Protein AF-A0A535DRR5-F1 (afdb_monomer)

Foldseek 3Di:
DDDDKDWPFFFADLDDDDFTDTDPDWDQDPQATPSHVNGDQAGCDDPRGRHGRPPRAFEDEVVVQVVVCVVVVHDQDVSRVVHRTYID

Secondary structure (DSSP, 8-state):
------EEEEEE-SSSSS--EEES---EETTEETT-TT-SSB--SSTTTTSB-S-S--EEEHHHHHHHHHHHT----TTTTS-SEEE-

Mean predicted aligned error: 2.89 Å

Sequence (88 aa):
MNREGQVEAVCLSKEGGVPKYSQQRVTIGPFGVEGDYHAGEITRHGRDAGMPNKRQVTVVAAESIDAVAKALDVSIPPGGLGENILVR

pLDDT: mean 96.08, std 4.27, range [67.31, 98.81]

Nearest PDB structures (foldseek):
  1oru-assembly1_B  TM=8.376E-01  e=7.215E-05  Bacillus subtilis
  5yhh-assembly1_A  TM=7.097E-01  e=4.122E-01  Geobacillus stearothermophilus
  6fw2-assembly1_A  TM=6.315E-01  e=2.148E+00  Homo sapiens
  7p41-assembly1_D  TM=6.310E-01  e=3.410E+00  Homo sapiens

Solvent-accessible surface area (backbone atoms only — not comparable to full-atom values): 5154 Å² total; per-residue (Å²): 133,92,83,85,72,44,79,78,44,36,23,47,30,69,58,83,72,75,54,17,44,73,44,99,73,82,51,82,51,100,35,16,38,67,73,25,50,62,38,37,69,48,26,88,58,76,96,52,44,79,34,77,44,86,71,32,72,42,75,44,51,48,69,60,50,54,52,51,26,63,75,69,76,50,89,72,58,75,16,54,86,43,27,34,32,35,29,85

Structure (mmCIF, N/CA/C/O backbone):
data_AF-A0A535DRR5-F1
#
_entry.id   AF-A0A535DRR5-F1
#
loop_
_atom_site.group_PDB
_atom_site.id
_atom_site.type_symbol
_atom_site.label_atom_id
_atom_site.label_alt_id
_atom_site.label_comp_id
_atom_site.label_asym_id
_atom_site.label_entity_id
_atom_site.label_seq_id
_atom_site.pdbx_PDB_ins_code
_atom_site.Cartn_x
_atom_site.Cartn_y
_atom_site.Cartn_z
_atom_site.occupancy
_atom_site.B_iso_or_equiv
_atom_site.auth_seq_id
_atom_site.auth_comp_id
_atom_site.auth_asym_id
_atom_site.auth_atom_id
_atom_site.pdbx_PDB_model_num
ATOM 1 N N . MET A 1 1 ? 11.995 -11.770 23.065 1.00 67.31 1 MET A N 1
ATOM 2 C CA . MET A 1 1 ? 10.529 -11.957 23.029 1.00 67.31 1 MET A CA 1
ATOM 3 C C . MET A 1 1 ? 10.101 -11.861 21.583 1.00 67.31 1 MET A C 1
ATOM 5 O O . MET A 1 1 ? 10.467 -10.879 20.947 1.00 67.31 1 MET A O 1
ATOM 9 N N . ASN A 1 2 ? 9.384 -12.859 21.071 1.00 86.31 2 ASN A N 1
ATOM 10 C CA . ASN A 1 2 ? 8.741 -12.736 19.766 1.00 86.31 2 ASN A CA 1
ATOM 11 C C . ASN A 1 2 ? 7.561 -11.775 19.919 1.00 86.31 2 ASN A C 1
ATOM 13 O O . ASN A 1 2 ? 6.816 -11.872 20.893 1.00 86.31 2 ASN A O 1
ATOM 17 N N . ARG A 1 3 ? 7.450 -10.811 19.007 1.00 89.50 3 ARG A N 1
ATOM 18 C CA . ARG A 1 3 ? 6.264 -9.965 18.879 1.00 89.50 3 ARG A CA 1
ATOM 19 C C . ARG A 1 3 ? 5.485 -10.471 17.681 1.00 89.50 3 ARG A C 1
ATOM 21 O O . ARG A 1 3 ? 6.078 -10.714 16.632 1.00 89.50 3 ARG A O 1
ATOM 28 N N . GLU A 1 4 ? 4.191 -10.641 17.874 1.00 94.00 4 GLU A N 1
ATOM 29 C CA . GLU A 1 4 ? 3.249 -11.023 16.830 1.00 94.00 4 GLU A CA 1
ATOM 30 C C . GLU A 1 4 ? 2.437 -9.790 16.436 1.00 94.00 4 GLU A C 1
ATOM 32 O O . GLU A 1 4 ? 2.262 -8.878 17.243 1.00 94.00 4 GLU A O 1
ATOM 37 N N . GLY A 1 5 ? 1.989 -9.762 15.186 1.00 93.94 5 GLY A N 1
ATOM 38 C CA . GLY A 1 5 ? 1.088 -8.753 14.644 1.00 93.94 5 GLY A CA 1
ATOM 39 C C . GLY A 1 5 ? 0.269 -9.379 13.522 1.00 93.94 5 GLY A C 1
ATOM 40 O O . GLY A 1 5 ? 0.695 -1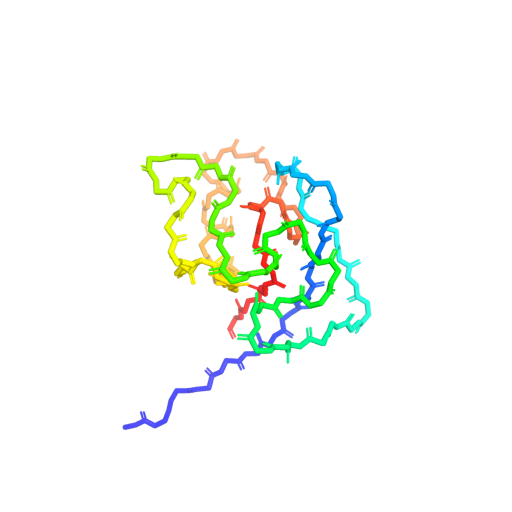0.369 12.912 1.00 93.94 5 GLY A O 1
ATOM 41 N N . GLN A 1 6 ? -0.909 -8.833 13.263 1.00 97.81 6 GLN A N 1
ATOM 42 C CA . GLN A 1 6 ? -1.839 -9.317 12.255 1.00 97.81 6 GLN A CA 1
ATOM 43 C C . GLN A 1 6 ? -1.847 -8.374 11.053 1.00 97.81 6 GLN A C 1
ATOM 45 O O . GLN A 1 6 ? -1.940 -7.162 11.204 1.00 97.81 6 GLN A O 1
ATOM 50 N N . VAL A 1 7 ? -1.788 -8.930 9.840 1.00 98.38 7 VAL A N 1
ATOM 51 C CA . VAL A 1 7 ? -2.035 -8.161 8.614 1.00 98.38 7 VAL A CA 1
ATOM 52 C C . VAL A 1 7 ? -3.540 -7.944 8.474 1.00 98.38 7 VAL A C 1
ATOM 54 O O . VAL A 1 7 ? -4.282 -8.904 8.267 1.00 98.38 7 VAL A O 1
ATOM 57 N N . GLU A 1 8 ? -3.985 -6.694 8.578 1.00 98.38 8 GLU A N 1
ATOM 58 C CA . GLU A 1 8 ? -5.391 -6.317 8.380 1.00 98.38 8 GLU A CA 1
ATOM 59 C C . GLU A 1 8 ? -5.713 -6.097 6.901 1.00 98.38 8 GLU A C 1
ATOM 61 O O . GLU A 1 8 ? -6.791 -6.458 6.431 1.00 98.38 8 GLU A O 1
ATOM 66 N N . ALA A 1 9 ? -4.767 -5.526 6.151 1.00 98.69 9 ALA A N 1
ATOM 67 C CA . ALA A 1 9 ? -4.928 -5.280 4.726 1.00 98.69 9 ALA A CA 1
ATOM 68 C C . ALA A 1 9 ? -3.589 -5.288 3.989 1.00 98.69 9 ALA A C 1
ATOM 70 O O . ALA A 1 9 ? -2.543 -4.920 4.527 1.00 98.69 9 ALA A O 1
ATOM 71 N N . VAL A 1 10 ? -3.657 -5.650 2.709 1.00 98.81 10 VAL A N 1
ATOM 72 C CA . VAL A 1 10 ? -2.563 -5.490 1.752 1.00 98.81 10 VAL A CA 1
ATOM 73 C C . VAL A 1 10 ? -3.026 -4.617 0.597 1.00 98.81 10 VAL A C 1
ATOM 75 O O . VAL A 1 10 ? -4.125 -4.802 0.078 1.00 98.81 10 VAL A O 1
ATOM 78 N N . CYS A 1 11 ? -2.200 -3.655 0.200 1.00 98.75 11 CYS A N 1
ATOM 79 C CA . CYS A 1 11 ? -2.538 -2.648 -0.795 1.00 98.75 11 CYS A CA 1
ATOM 80 C C . CYS A 1 11 ? -1.415 -2.483 -1.827 1.00 98.75 11 CYS A C 1
ATOM 82 O O . CYS A 1 11 ? -0.225 -2.597 -1.517 1.00 98.75 11 CYS A O 1
ATOM 84 N N . LEU A 1 12 ? -1.789 -2.173 -3.066 1.00 98.25 12 LEU A N 1
ATOM 85 C CA . LEU A 1 12 ? -0.853 -1.749 -4.110 1.00 98.25 12 LEU A CA 1
ATOM 86 C C . LEU A 1 12 ? -1.505 -0.726 -5.036 1.00 98.25 12 LEU A C 1
ATOM 88 O O . LEU A 1 12 ? -2.728 -0.576 -5.058 1.00 98.25 12 L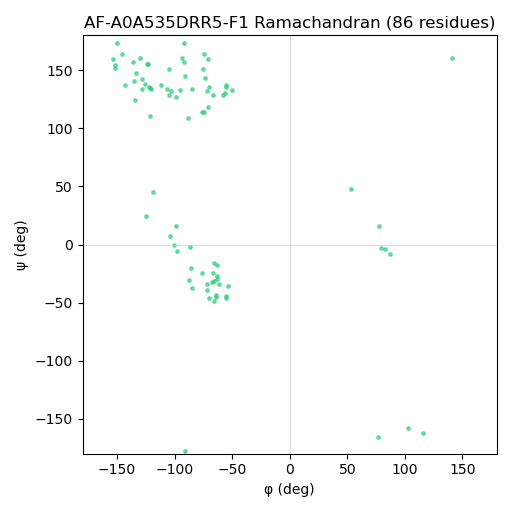EU A O 1
ATOM 92 N N . SER A 1 13 ? -0.679 -0.032 -5.806 1.00 97.69 13 SER A N 1
ATOM 93 C CA . SER A 1 13 ? -1.108 0.813 -6.920 1.00 97.69 13 SER A CA 1
ATOM 94 C C . SER A 1 13 ? -0.088 0.690 -8.039 1.00 97.69 13 SER A C 1
ATOM 96 O O . SER A 1 13 ? 1.112 0.705 -7.763 1.00 97.69 13 SER A O 1
ATOM 98 N N . LYS A 1 14 ? -0.545 0.574 -9.289 1.00 96.56 14 LYS A N 1
ATOM 99 C CA . LYS A 1 14 ? 0.349 0.602 -10.460 1.00 96.56 14 LYS A CA 1
ATOM 100 C C . LYS A 1 14 ? 0.798 2.027 -10.765 1.00 96.56 14 LYS A C 1
ATOM 102 O O . LYS A 1 14 ? 1.847 2.237 -11.369 1.00 96.56 14 LYS A O 1
ATOM 107 N N . GLU A 1 15 ? -0.000 2.992 -10.336 1.00 94.12 15 GLU A N 1
ATOM 108 C CA . GLU A 1 15 ? 0.220 4.418 -10.453 1.00 94.12 15 GLU A CA 1
ATOM 109 C C . GLU A 1 15 ? 0.958 4.946 -9.216 1.00 94.12 15 GLU A C 1
ATOM 111 O O . GLU A 1 15 ? 0.749 4.479 -8.092 1.00 94.12 15 GLU A O 1
ATOM 116 N N . GLY A 1 16 ? 1.829 5.935 -9.416 1.00 90.50 16 GLY A N 1
ATOM 117 C CA . GLY A 1 16 ? 2.494 6.622 -8.313 1.00 90.50 16 GLY A CA 1
ATOM 118 C C . GLY A 1 16 ? 1.537 7.519 -7.525 1.00 90.50 1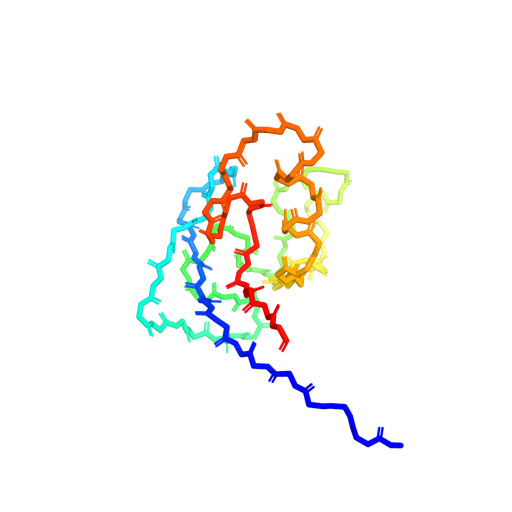6 GLY A C 1
ATOM 119 O O . GLY A 1 16 ? 0.508 7.949 -8.037 1.00 90.50 16 GLY A O 1
ATOM 120 N N . GLY A 1 17 ? 1.921 7.850 -6.291 1.00 90.25 17 GLY A N 1
ATOM 121 C CA . GLY A 1 17 ? 1.145 8.719 -5.404 1.00 90.25 17 GLY A CA 1
ATOM 122 C C . GLY A 1 17 ? 0.384 7.962 -4.315 1.00 90.25 17 GLY A C 1
ATOM 123 O O . GLY A 1 17 ? 0.771 6.861 -3.922 1.00 90.25 17 GLY A O 1
ATOM 124 N N . VAL A 1 18 ? -0.661 8.609 -3.797 1.00 93.38 18 VAL A N 1
ATOM 125 C CA . VAL A 1 18 ? -1.565 8.118 -2.747 1.00 93.38 18 VAL A CA 1
ATOM 126 C C . VAL A 1 18 ? -2.998 8.223 -3.290 1.00 93.38 18 VAL A C 1
ATOM 128 O O . VAL A 1 18 ? -3.310 9.245 -3.908 1.00 93.38 18 VAL A O 1
ATOM 131 N N . PRO A 1 19 ? -3.872 7.226 -3.063 1.00 96.12 19 PRO A N 1
ATOM 132 C CA . PRO A 1 19 ? -3.671 6.048 -2.217 1.00 96.12 19 PRO A CA 1
ATOM 133 C C . PRO A 1 19 ? -3.108 4.834 -2.970 1.00 96.12 19 PRO A C 1
ATOM 135 O O . PRO A 1 19 ? -3.004 4.817 -4.195 1.00 96.12 19 PRO A O 1
ATOM 138 N N . LYS A 1 20 ? -2.785 3.786 -2.211 1.00 98.00 20 LYS A N 1
ATOM 139 C CA . LYS A 1 20 ? -2.794 2.404 -2.706 1.00 98.00 20 LYS A CA 1
ATOM 140 C C . LYS A 1 20 ? -4.160 1.783 -2.433 1.00 98.00 20 LYS A C 1
ATOM 142 O O . LYS A 1 20 ? -4.868 2.223 -1.534 1.00 98.00 20 LYS A O 1
ATOM 147 N N . TYR A 1 21 ? -4.532 0.754 -3.186 1.00 98.25 21 TYR A N 1
ATOM 148 C CA . TYR A 1 21 ? -5.860 0.146 -3.091 1.00 98.25 21 TYR A CA 1
ATOM 149 C C . TYR A 1 21 ? -5.779 -1.260 -2.511 1.00 98.25 21 TYR A C 1
ATOM 151 O O . TYR A 1 21 ? -4.913 -2.044 -2.913 1.00 98.25 21 TYR A O 1
ATOM 159 N N . SER A 1 22 ? -6.700 -1.582 -1.600 1.00 98.25 22 SER A N 1
ATOM 160 C CA . SER A 1 22 ? -6.804 -2.905 -0.975 1.00 98.25 22 SER A CA 1
ATOM 161 C C . SER A 1 22 ? -6.934 -4.023 -2.005 1.00 98.25 22 SER A C 1
ATOM 163 O O . SER A 1 22 ? -7.684 -3.915 -2.974 1.00 98.25 22 SER A O 1
ATOM 165 N N . GLN A 1 23 ? -6.211 -5.111 -1.766 1.00 98.56 23 GLN A N 1
ATOM 166 C CA . GLN A 1 23 ? -6.200 -6.319 -2.580 1.00 98.56 23 GLN A CA 1
ATOM 167 C C . GLN A 1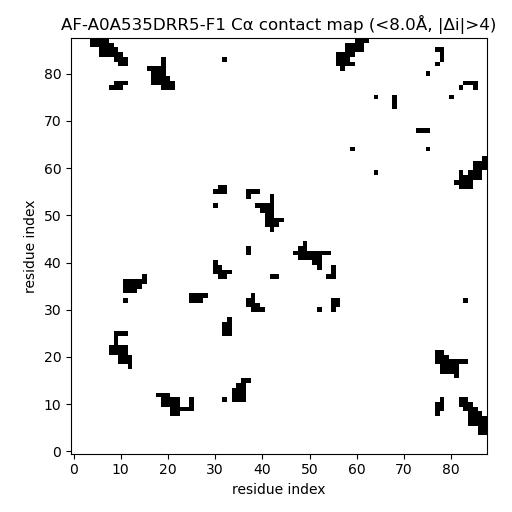 23 ? -6.558 -7.527 -1.716 1.00 98.56 23 GLN A C 1
ATOM 169 O O . GLN A 1 23 ? -6.302 -7.549 -0.515 1.00 98.56 23 GLN A O 1
ATOM 174 N N . GLN A 1 24 ? -7.074 -8.585 -2.342 1.00 98.12 24 GLN A N 1
ATOM 175 C CA . GLN A 1 24 ? -7.267 -9.863 -1.650 1.00 98.12 24 GLN A CA 1
ATOM 176 C C . GLN A 1 24 ? -5.926 -10.526 -1.289 1.00 98.12 24 GLN A C 1
ATOM 178 O O . GLN A 1 24 ? -5.824 -11.245 -0.299 1.00 98.12 24 GLN A O 1
ATOM 183 N N . ARG A 1 25 ? -4.903 -10.325 -2.125 1.00 98.25 25 ARG A N 1
ATOM 184 C CA . ARG A 1 25 ? -3.540 -10.815 -1.912 1.00 98.25 25 ARG A CA 1
ATOM 185 C C . ARG A 1 25 ? -2.546 -9.924 -2.640 1.00 98.25 25 ARG A C 1
ATOM 187 O O . ARG A 1 25 ? -2.900 -9.294 -3.635 1.00 98.25 25 ARG A O 1
ATOM 194 N N . VAL A 1 26 ? -1.295 -9.978 -2.208 1.00 98.44 26 VAL A N 1
ATOM 195 C CA . VAL A 1 26 ? -0.151 -9.427 -2.937 1.00 98.44 26 VAL A CA 1
ATOM 196 C C . VAL A 1 26 ? 1.004 -10.425 -2.902 1.00 98.44 26 VAL A C 1
ATOM 198 O O . VAL A 1 26 ? 1.070 -11.256 -1.996 1.00 98.44 26 VAL A O 1
ATOM 201 N N . THR A 1 27 ? 1.917 -10.333 -3.866 1.00 98.50 27 THR A N 1
ATOM 202 C CA . THR A 1 27 ? 3.167 -11.102 -3.871 1.00 98.50 27 THR A CA 1
ATOM 203 C C . THR A 1 27 ? 4.319 -10.174 -3.503 1.00 98.50 27 THR A C 1
ATOM 205 O O . THR A 1 27 ? 4.469 -9.112 -4.110 1.00 98.50 27 THR A O 1
ATOM 208 N N . ILE A 1 28 ? 5.137 -10.560 -2.520 1.00 98.00 28 ILE A N 1
ATOM 209 C CA . ILE A 1 28 ? 6.409 -9.884 -2.238 1.00 98.00 28 ILE A CA 1
ATOM 210 C C . ILE A 1 28 ? 7.491 -10.540 -3.095 1.00 98.00 28 ILE A C 1
ATOM 212 O O . ILE A 1 28 ? 7.875 -11.681 -2.843 1.00 98.00 28 ILE A O 1
ATOM 216 N N . GLY A 1 29 ? 7.962 -9.820 -4.108 1.00 97.50 29 GLY A N 1
ATOM 217 C CA . GLY A 1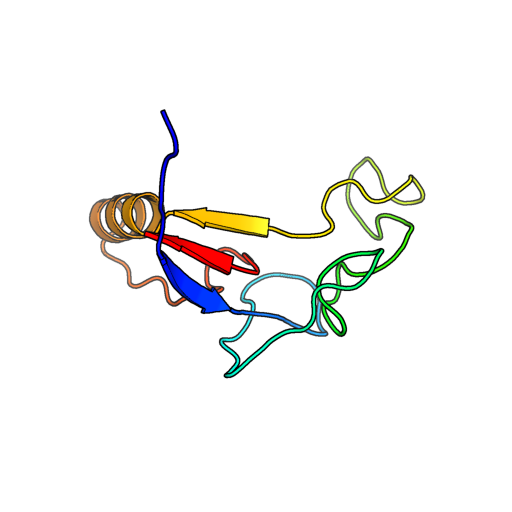 29 ? 9.100 -10.219 -4.926 1.00 97.50 29 GLY A CA 1
ATOM 218 C C . GLY A 1 29 ? 10.432 -9.687 -4.375 1.00 97.50 29 GLY A C 1
ATOM 219 O O . GLY A 1 29 ? 10.461 -8.983 -3.361 1.00 97.50 29 GLY A O 1
ATOM 220 N N . PRO A 1 30 ? 11.556 -9.950 -5.068 1.00 96.12 30 PRO A N 1
ATOM 221 C CA . PRO A 1 30 ? 12.891 -9.505 -4.647 1.00 96.12 30 PRO A CA 1
ATOM 222 C C . PRO A 1 30 ? 13.058 -7.976 -4.602 1.00 96.12 30 PRO A C 1
ATOM 224 O O . PRO A 1 30 ? 13.986 -7.479 -3.969 1.00 96.12 30 PRO A O 1
ATOM 227 N N . PHE A 1 31 ? 12.168 -7.230 -5.266 1.00 96.50 31 PHE A N 1
ATOM 228 C CA . PHE A 1 31 ? 12.247 -5.773 -5.392 1.00 96.50 31 PHE A CA 1
ATOM 229 C C . PHE A 1 31 ? 10.986 -5.041 -4.921 1.00 96.50 31 PHE A C 1
ATOM 231 O O . PHE A 1 31 ? 10.726 -3.921 -5.364 1.00 96.50 31 PHE A O 1
ATOM 238 N N . GLY A 1 32 ? 10.208 -5.664 -4.033 1.00 97.38 32 GLY A N 1
ATOM 239 C CA . GLY A 1 32 ? 8.993 -5.089 -3.452 1.00 97.38 32 GLY A CA 1
ATOM 240 C C . GLY A 1 32 ? 7.721 -5.840 -3.826 1.00 97.38 32 GLY A C 1
ATOM 241 O O . GLY A 1 32 ? 7.762 -6.996 -4.242 1.00 97.38 32 GLY A O 1
ATOM 242 N N . VAL A 1 33 ? 6.577 -5.181 -3.651 1.00 98.25 33 VAL A N 1
ATOM 243 C CA . VAL A 1 33 ? 5.266 -5.749 -4.000 1.00 98.25 33 VAL A CA 1
ATOM 244 C C . VAL A 1 33 ? 5.108 -5.819 -5.518 1.00 98.25 33 VAL A C 1
ATOM 246 O O . VAL A 1 33 ? 5.113 -4.788 -6.185 1.00 98.25 33 VAL A O 1
ATOM 249 N N . GLU A 1 34 ? 4.939 -7.013 -6.081 1.00 98.19 34 GLU A N 1
ATOM 250 C CA . GLU A 1 34 ? 4.790 -7.181 -7.530 1.00 98.19 34 GLU A CA 1
ATOM 251 C C . GLU A 1 34 ? 3.597 -6.380 -8.077 1.00 98.19 34 GLU A C 1
ATOM 253 O O . GLU A 1 34 ? 2.477 -6.472 -7.575 1.00 98.19 34 GLU A O 1
ATOM 258 N N . GLY A 1 35 ? 3.843 -5.581 -9.120 1.00 96.75 35 GLY A N 1
ATOM 259 C CA . GLY A 1 35 ? 2.836 -4.703 -9.720 1.00 96.75 35 GLY A CA 1
ATOM 260 C C . GLY A 1 35 ? 2.630 -3.364 -9.004 1.00 96.75 35 GLY A C 1
ATOM 261 O O . GLY A 1 35 ? 1.879 -2.539 -9.520 1.00 96.75 35 GLY A O 1
ATOM 262 N N . ASP A 1 36 ? 3.294 -3.112 -7.871 1.00 97.62 36 ASP A N 1
ATOM 263 C CA . ASP A 1 36 ? 3.327 -1.782 -7.256 1.00 97.62 36 ASP A CA 1
ATOM 264 C C . ASP A 1 36 ? 4.234 -0.832 -8.048 1.00 97.62 36 ASP A C 1
ATOM 266 O O . ASP A 1 36 ? 5.305 -1.216 -8.522 1.00 97.62 36 ASP A O 1
ATOM 270 N N . TYR A 1 37 ? 3.842 0.435 -8.140 1.00 95.62 37 TYR A N 1
ATOM 271 C CA . TYR A 1 37 ? 4.604 1.492 -8.801 1.00 95.62 37 TYR A CA 1
ATOM 272 C C . TYR A 1 37 ? 6.047 1.603 -8.284 1.00 95.62 37 TYR A C 1
ATOM 274 O O . TYR A 1 37 ? 6.977 1.891 -9.047 1.00 95.62 37 TYR A O 1
ATOM 282 N N . HIS A 1 38 ? 6.246 1.367 -6.984 1.00 95.19 38 HIS A N 1
ATOM 283 C CA . HIS A 1 38 ? 7.554 1.460 -6.341 1.00 95.19 38 HIS A CA 1
ATOM 284 C C . HIS A 1 38 ? 8.366 0.169 -6.423 1.00 95.19 38 HIS A C 1
ATOM 286 O O . HIS A 1 38 ? 9.504 0.159 -5.954 1.00 95.19 38 HIS A O 1
ATOM 292 N N . ALA A 1 39 ? 7.828 -0.900 -7.010 1.00 96.12 39 ALA A N 1
ATOM 293 C CA . ALA A 1 39 ? 8.589 -2.117 -7.213 1.00 96.12 39 ALA A CA 1
ATOM 294 C C . ALA A 1 39 ? 9.675 -1.914 -8.278 1.00 96.12 39 ALA A C 1
ATOM 296 O O . ALA A 1 39 ? 9.449 -1.331 -9.349 1.00 96.12 39 ALA A O 1
ATOM 297 N N . GLY A 1 40 ? 10.872 -2.408 -7.970 1.00 96.44 40 GLY A N 1
ATOM 298 C CA . GLY A 1 40 ? 12.033 -2.336 -8.849 1.00 96.44 40 GLY A CA 1
ATOM 299 C C . GLY A 1 40 ? 13.332 -2.059 -8.102 1.00 96.44 40 GLY A C 1
ATOM 300 O O . GLY A 1 40 ? 13.339 -1.566 -6.974 1.00 96.44 40 GLY A O 1
ATOM 301 N N . GLU A 1 41 ? 14.439 -2.382 -8.762 1.00 97.44 41 GLU A N 1
ATOM 302 C CA . GLU A 1 41 ? 15.799 -2.255 -8.225 1.00 97.44 41 GLU A CA 1
ATOM 303 C C . GLU A 1 41 ? 16.202 -0.814 -7.919 1.00 97.44 41 GLU A C 1
ATOM 305 O O . GLU A 1 41 ? 17.035 -0.579 -7.049 1.00 97.44 41 GLU A O 1
ATOM 310 N N . ILE A 1 42 ? 15.605 0.149 -8.621 1.00 97.00 42 ILE A N 1
ATOM 311 C CA . ILE A 1 42 ? 16.014 1.549 -8.620 1.00 97.00 42 ILE A CA 1
ATOM 312 C C . ILE A 1 42 ? 14.855 2.440 -8.179 1.00 97.00 42 ILE A C 1
ATOM 314 O O . ILE A 1 42 ? 13.719 2.292 -8.635 1.00 97.00 42 ILE A O 1
ATOM 318 N N . THR A 1 43 ? 15.150 3.395 -7.301 1.00 94.06 43 THR A N 1
ATOM 319 C CA . THR A 1 43 ? 14.184 4.400 -6.854 1.00 94.06 43 THR A CA 1
ATOM 320 C C . THR A 1 43 ? 13.823 5.321 -8.018 1.00 94.06 43 THR A C 1
ATOM 322 O O . THR A 1 43 ? 14.699 5.886 -8.673 1.00 94.06 43 THR A O 1
ATOM 325 N N . ARG A 1 44 ? 12.523 5.502 -8.273 1.00 87.19 44 ARG A N 1
ATOM 326 C CA . ARG A 1 44 ? 12.023 6.286 -9.417 1.00 87.19 44 ARG A CA 1
ATOM 327 C C . ARG A 1 44 ? 11.914 7.793 -9.156 1.00 87.19 44 ARG A C 1
ATOM 329 O O . ARG A 1 44 ? 11.816 8.556 -10.108 1.00 87.19 44 ARG A O 1
ATOM 336 N N . HIS A 1 45 ? 11.868 8.231 -7.897 1.00 85.88 45 HIS A N 1
ATOM 337 C CA . HIS A 1 45 ? 11.579 9.625 -7.534 1.00 85.88 45 HIS A CA 1
ATOM 338 C C . HIS A 1 45 ? 12.253 10.056 -6.226 1.00 85.88 45 HIS A C 1
ATOM 340 O O . HIS A 1 45 ? 12.854 9.253 -5.516 1.00 85.88 45 HIS A O 1
ATOM 346 N N . GLY A 1 46 ? 12.138 11.347 -5.912 1.00 87.00 46 GLY A N 1
ATOM 347 C CA . GLY A 1 46 ? 12.731 11.943 -4.721 1.00 87.00 46 GLY A CA 1
ATOM 348 C C . GLY A 1 46 ? 14.236 12.171 -4.859 1.00 87.00 46 GLY A C 1
ATOM 349 O O . GLY A 1 46 ? 14.797 12.138 -5.950 1.00 87.00 46 GLY A O 1
ATOM 350 N N . ARG A 1 47 ? 14.893 12.432 -3.725 1.00 92.25 47 ARG A N 1
ATOM 351 C CA . ARG A 1 47 ? 16.330 12.755 -3.682 1.00 92.25 47 ARG A CA 1
ATOM 352 C C . ARG A 1 47 ? 17.235 11.586 -4.081 1.00 92.25 47 ARG A C 1
ATOM 354 O O . ARG A 1 47 ? 18.336 11.828 -4.553 1.00 92.25 47 ARG A O 1
ATOM 361 N N . ASP A 1 48 ? 16.746 10.357 -3.938 1.00 92.38 48 ASP A N 1
ATOM 362 C CA . ASP A 1 48 ? 17.484 9.128 -4.243 1.00 92.38 48 ASP A CA 1
ATOM 363 C C . ASP A 1 48 ? 17.127 8.552 -5.628 1.00 92.38 48 ASP A C 1
ATOM 365 O O . ASP A 1 48 ? 17.397 7.383 -5.903 1.00 92.38 48 ASP A O 1
ATOM 369 N N . ALA A 1 49 ? 16.483 9.332 -6.507 1.00 94.25 49 ALA A N 1
ATOM 370 C CA . ALA A 1 49 ? 16.118 8.869 -7.844 1.00 94.25 49 ALA A CA 1
ATOM 371 C C . ALA A 1 49 ? 17.356 8.377 -8.620 1.00 94.25 49 ALA A C 1
ATOM 373 O O . ALA A 1 49 ? 18.376 9.061 -8.678 1.00 94.25 49 ALA A O 1
ATOM 374 N N . GLY A 1 50 ? 17.270 7.181 -9.210 1.00 95.81 50 GLY A N 1
ATOM 375 C CA . GLY A 1 50 ? 18.399 6.529 -9.887 1.00 95.81 50 GLY A CA 1
ATOM 376 C C . GLY A 1 50 ? 19.299 5.683 -8.974 1.00 95.81 50 GLY A C 1
ATOM 377 O O . GLY A 1 50 ? 20.133 4.936 -9.481 1.00 95.81 50 GLY A O 1
ATOM 378 N N . MET A 1 51 ? 19.107 5.731 -7.652 1.00 97.12 51 MET A N 1
ATOM 379 C CA . MET A 1 51 ? 19.852 4.922 -6.678 1.00 97.12 51 MET A CA 1
ATOM 380 C 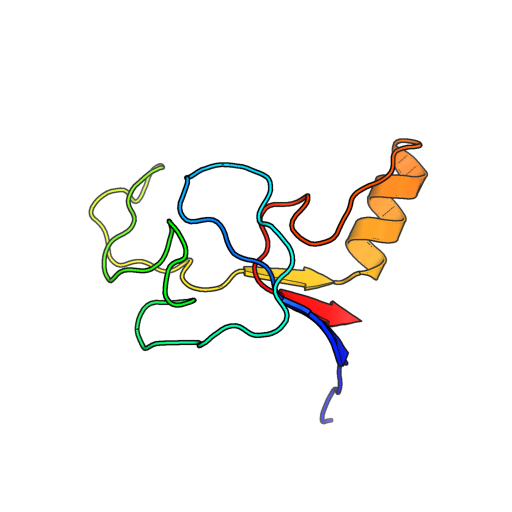C . MET A 1 51 ? 19.117 3.615 -6.338 1.00 97.12 51 MET A C 1
ATOM 382 O O . MET A 1 51 ? 17.893 3.545 -6.507 1.00 97.12 51 MET A O 1
ATOM 386 N N . PRO A 1 52 ? 19.817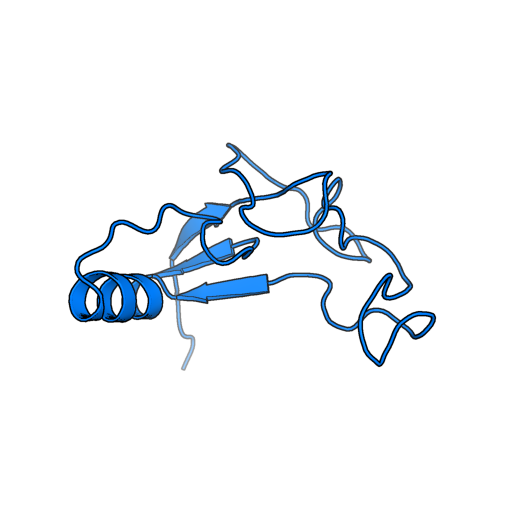 2.596 -5.793 1.00 97.31 52 PRO A N 1
ATOM 387 C CA . PRO A 1 52 ? 19.188 1.361 -5.334 1.00 97.31 52 PRO A CA 1
ATOM 388 C C . PRO A 1 52 ? 17.991 1.610 -4.414 1.00 97.31 52 PRO A C 1
ATOM 390 O O . PRO A 1 52 ? 18.059 2.409 -3.474 1.00 97.31 52 PRO A O 1
ATOM 393 N N . ASN A 1 53 ? 16.890 0.920 -4.690 1.00 95.75 53 ASN A N 1
ATOM 394 C CA . ASN A 1 53 ? 15.625 1.111 -4.002 1.00 95.75 53 ASN A CA 1
ATOM 395 C C . ASN A 1 53 ? 15.655 0.521 -2.593 1.00 95.75 53 ASN A C 1
ATOM 397 O O . ASN A 1 53 ? 15.710 -0.692 -2.406 1.00 95.75 53 ASN A O 1
ATOM 401 N N . LYS A 1 54 ? 15.557 1.399 -1.593 1.00 93.69 54 LYS A N 1
ATOM 402 C CA . LYS A 1 54 ? 15.486 1.034 -0.168 1.00 93.69 54 LYS A CA 1
ATOM 403 C C . LYS A 1 54 ? 14.061 1.070 0.393 1.00 93.69 54 LYS A C 1
ATOM 405 O O . LYS A 1 54 ? 13.863 0.816 1.576 1.00 93.69 54 LYS A O 1
ATOM 410 N N . ARG A 1 55 ? 13.069 1.424 -0.430 1.00 92.69 55 ARG A N 1
ATOM 411 C CA . ARG A 1 55 ? 11.662 1.644 -0.051 1.00 92.69 55 ARG A CA 1
ATOM 412 C C . ARG A 1 55 ? 10.736 0.673 -0.792 1.00 92.69 55 ARG A C 1
ATOM 414 O O . ARG A 1 55 ? 9.709 1.070 -1.329 1.00 92.69 55 ARG A O 1
ATOM 421 N N . GLN A 1 56 ? 11.134 -0.595 -0.835 1.00 94.62 56 GLN A N 1
ATOM 422 C CA . GLN A 1 56 ? 10.484 -1.645 -1.628 1.00 94.62 56 GLN A CA 1
ATOM 423 C C . GLN A 1 56 ? 9.118 -2.081 -1.074 1.00 94.62 56 GLN A C 1
ATOM 425 O O . GLN A 1 56 ? 8.220 -2.429 -1.837 1.00 94.62 56 GLN A O 1
ATOM 430 N N . VAL A 1 57 ? 8.960 -2.068 0.252 1.00 96.50 57 VAL A N 1
ATOM 431 C CA . VAL A 1 57 ? 7.708 -2.389 0.948 1.00 96.50 57 VAL A CA 1
ATOM 432 C C . VAL A 1 57 ? 7.489 -1.350 2.038 1.00 96.50 57 VAL A C 1
ATOM 434 O O . VAL A 1 57 ? 8.429 -0.917 2.704 1.00 96.50 57 VAL A O 1
ATOM 437 N N . THR A 1 58 ? 6.240 -0.939 2.208 1.00 97.12 58 THR A N 1
ATOM 438 C CA . THR A 1 58 ? 5.826 0.031 3.226 1.00 97.12 58 THR A CA 1
ATOM 439 C C . THR A 1 58 ? 4.807 -0.611 4.154 1.00 97.12 58 THR A C 1
ATOM 441 O O . THR A 1 58 ? 3.881 -1.271 3.688 1.00 97.12 58 THR A O 1
ATOM 444 N N . VAL A 1 59 ? 4.997 -0.431 5.460 1.00 97.88 59 VAL A N 1
ATOM 445 C CA . VAL A 1 59 ? 4.152 -1.012 6.508 1.00 97.88 59 VAL A CA 1
ATOM 446 C C . VAL A 1 59 ? 3.720 0.102 7.450 1.00 97.88 59 VAL A C 1
ATOM 448 O O . VAL A 1 59 ? 4.554 0.919 7.845 1.00 97.88 59 VAL A O 1
ATOM 451 N N . VAL A 1 60 ? 2.439 0.139 7.799 1.00 98.31 60 VAL A N 1
ATOM 452 C CA . VAL A 1 60 ? 1.874 1.092 8.761 1.00 98.31 60 VAL A CA 1
ATOM 453 C C . VAL A 1 60 ? 1.077 0.324 9.811 1.00 98.31 60 VAL A C 1
ATOM 455 O O . VAL A 1 60 ? 0.430 -0.670 9.497 1.00 98.31 60 VAL A O 1
ATOM 458 N N . ALA A 1 61 ? 1.149 0.783 11.060 1.00 98.25 61 ALA A N 1
ATOM 459 C CA . ALA A 1 61 ? 0.346 0.259 12.158 1.00 98.25 61 ALA A CA 1
ATOM 460 C C . ALA A 1 61 ? -1.031 0.937 12.187 1.00 98.25 61 ALA A C 1
ATOM 462 O O . ALA A 1 61 ? -1.121 2.168 12.102 1.00 98.25 61 ALA A O 1
ATOM 463 N N . ALA A 1 62 ? -2.090 0.152 12.339 1.00 98.31 62 ALA A N 1
ATOM 464 C CA . ALA A 1 62 ? -3.464 0.625 12.335 1.00 98.31 62 ALA A CA 1
ATOM 465 C C . ALA A 1 62 ? -3.729 1.615 13.475 1.00 98.31 62 ALA A C 1
ATOM 467 O O . ALA A 1 62 ? -4.401 2.617 13.259 1.00 98.31 62 ALA A O 1
ATOM 468 N N . GLU A 1 63 ? -3.087 1.455 14.634 1.00 98.19 63 GLU A N 1
ATOM 469 C CA . GLU A 1 63 ? -3.186 2.402 15.751 1.00 98.19 63 GLU A CA 1
ATOM 470 C C . GLU A 1 63 ? -2.642 3.791 15.399 1.00 98.19 63 GLU A C 1
ATOM 472 O O . GLU A 1 63 ? -3.110 4.797 15.934 1.00 98.19 63 GLU A O 1
ATOM 477 N N . SER A 1 64 ? -1.660 3.868 14.492 1.00 98.00 64 SER A N 1
ATOM 478 C CA . SER A 1 64 ? -1.156 5.156 13.998 1.00 98.00 64 SER A CA 1
ATOM 479 C C . SER A 1 64 ? -2.174 5.829 13.079 1.00 98.00 64 SER A C 1
ATOM 481 O O . SER A 1 64 ? -2.356 7.043 13.163 1.00 98.00 64 SER A O 1
ATOM 483 N N . ILE A 1 65 ? -2.865 5.049 12.239 1.00 97.88 65 ILE A N 1
ATOM 484 C CA . ILE A 1 65 ? -3.956 5.559 11.402 1.00 97.88 65 ILE A CA 1
ATOM 485 C C . ILE A 1 65 ? -5.117 6.012 12.285 1.00 97.88 65 ILE A C 1
ATOM 487 O O . ILE A 1 65 ? -5.557 7.149 12.141 1.00 97.88 65 ILE A O 1
ATOM 491 N N . ASP A 1 66 ? -5.547 5.183 13.238 1.00 98.38 66 ASP A N 1
ATOM 492 C CA . ASP A 1 66 ? -6.633 5.478 14.178 1.00 98.38 66 ASP A CA 1
ATOM 493 C C . ASP A 1 66 ? -6.364 6.792 14.936 1.00 98.38 66 ASP A C 1
ATOM 495 O O . ASP A 1 66 ? -7.244 7.650 15.052 1.00 98.38 66 ASP A O 1
ATOM 499 N N . ALA A 1 67 ? -5.127 6.990 15.410 1.00 98.38 67 ALA A N 1
ATOM 500 C CA . ALA A 1 67 ? -4.724 8.205 16.113 1.00 98.38 67 ALA A CA 1
ATOM 501 C C . ALA A 1 67 ? -4.783 9.459 15.223 1.00 98.38 67 ALA A C 1
ATOM 503 O O . ALA A 1 67 ? -5.306 10.489 15.656 1.00 98.38 67 ALA A O 1
ATOM 504 N N . VAL A 1 68 ? -4.274 9.386 13.987 1.00 97.81 68 VAL A N 1
ATOM 505 C CA . VAL A 1 68 ? -4.285 10.518 13.040 1.00 97.81 68 VAL A CA 1
ATOM 506 C C . VAL A 1 68 ? -5.700 10.817 12.545 1.00 97.81 68 VAL A C 1
ATOM 508 O O . VAL A 1 68 ? -6.111 11.976 12.554 1.00 97.81 68 VAL A O 1
ATOM 511 N N . ALA A 1 69 ? -6.454 9.786 12.162 1.00 98.12 69 ALA A N 1
ATOM 512 C CA . ALA A 1 69 ? -7.843 9.888 11.722 1.00 98.12 69 ALA A CA 1
ATOM 513 C C . ALA A 1 69 ? -8.703 10.584 12.784 1.00 98.12 69 ALA A C 1
ATOM 515 O O . ALA A 1 69 ? -9.407 11.546 12.481 1.00 98.12 69 ALA A O 1
ATOM 516 N N . LYS A 1 70 ? -8.556 10.179 14.053 1.00 98.50 70 LYS A N 1
ATOM 517 C CA . LYS A 1 70 ? -9.235 10.818 15.185 1.00 98.50 70 LYS A CA 1
ATOM 518 C C . LYS A 1 70 ? -8.797 12.267 15.399 1.00 98.50 70 LYS A C 1
ATOM 520 O O . LYS A 1 70 ? -9.639 13.113 15.675 1.00 98.50 70 LYS A O 1
ATOM 525 N N . ALA A 1 71 ? -7.498 12.557 15.321 1.00 98.56 71 ALA A N 1
ATOM 526 C CA . ALA A 1 71 ? -6.984 13.908 15.554 1.00 98.56 71 ALA A CA 1
ATOM 527 C C . ALA A 1 71 ? -7.445 14.914 14.487 1.00 98.56 71 ALA A C 1
ATOM 529 O O . ALA A 1 71 ? -7.597 16.095 14.789 1.00 98.56 71 ALA A O 1
ATOM 530 N N . LEU A 1 72 ? -7.648 14.447 13.253 1.00 98.25 72 LEU A N 1
ATOM 531 C CA . LEU A 1 72 ? -8.063 15.273 12.119 1.00 98.25 72 LEU A CA 1
ATOM 532 C C . LEU A 1 72 ? -9.571 15.218 11.833 1.00 98.25 72 LEU A C 1
ATOM 534 O O . LEU A 1 72 ? -10.028 15.960 10.971 1.00 98.25 72 LEU A O 1
ATOM 538 N N . ASP A 1 73 ? -10.322 14.364 12.535 1.00 98.25 73 ASP A N 1
ATOM 539 C CA . ASP A 1 73 ? -11.743 14.079 12.286 1.00 98.25 73 ASP A CA 1
ATOM 540 C C . ASP A 1 73 ? -12.024 13.666 10.826 1.00 98.25 73 ASP A C 1
ATOM 542 O O . ASP A 1 73 ? -12.913 14.179 10.147 1.00 98.25 73 ASP A O 1
ATOM 546 N N . VAL A 1 74 ? -11.211 12.735 10.315 1.00 98.25 74 VAL A N 1
ATOM 547 C CA . VAL A 1 74 ? -11.318 12.195 8.949 1.00 98.25 74 VAL A CA 1
ATOM 548 C C . VAL 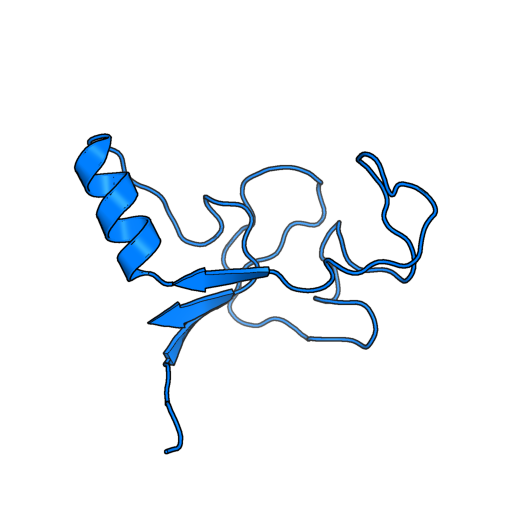A 1 74 ? -11.314 10.671 8.953 1.00 98.25 74 VAL A C 1
ATOM 550 O O . VAL A 1 74 ? -10.836 10.033 9.886 1.00 98.25 74 VAL A O 1
ATOM 553 N N . SER A 1 75 ? -11.795 10.070 7.866 1.00 97.38 75 SER A N 1
ATOM 554 C CA . SER A 1 75 ? -11.620 8.641 7.604 1.00 97.38 75 SER A CA 1
ATOM 555 C C . SER A 1 75 ? -10.409 8.416 6.700 1.00 97.38 75 SER A C 1
ATOM 557 O O . SER A 1 75 ? -10.266 9.087 5.677 1.00 97.38 75 SER A O 1
ATOM 559 N N . ILE A 1 76 ? -9.547 7.467 7.067 1.00 98.06 76 ILE A N 1
ATOM 560 C CA . ILE A 1 76 ? -8.386 7.056 6.270 1.00 98.06 76 ILE A CA 1
ATOM 561 C C . ILE A 1 76 ? -8.539 5.556 5.984 1.00 98.06 76 ILE A C 1
ATOM 563 O O . ILE A 1 76 ? -8.462 4.759 6.920 1.00 98.06 76 ILE A O 1
ATOM 567 N N . PRO A 1 77 ? -8.798 5.147 4.730 1.00 97.81 77 PRO A N 1
ATOM 568 C CA . PRO A 1 77 ? -8.921 3.734 4.386 1.00 97.81 77 PRO A CA 1
ATOM 569 C C . PRO A 1 77 ? -7.543 3.050 4.349 1.00 97.81 77 PRO A C 1
ATOM 571 O O . PRO A 1 77 ? -6.527 3.740 4.223 1.00 97.81 77 PRO A O 1
ATOM 574 N N . PRO A 1 78 ? -7.475 1.706 4.372 1.00 98.31 78 PRO A N 1
ATOM 575 C CA . PRO A 1 78 ? -6.233 0.992 4.092 1.00 98.31 78 PRO A CA 1
ATOM 576 C C . PRO A 1 78 ? -5.646 1.382 2.729 1.00 98.31 78 PRO A C 1
ATOM 578 O O . PRO A 1 78 ? -6.366 1.480 1.732 1.00 98.31 78 PRO A O 1
ATOM 581 N N . GLY A 1 79 ? -4.337 1.617 2.697 1.00 98.19 79 GLY A N 1
ATOM 582 C CA . GLY A 1 79 ? -3.610 2.187 1.564 1.00 98.19 79 GLY A CA 1
ATOM 583 C C . GLY A 1 79 ? -3.736 3.712 1.457 1.00 98.19 79 GLY A C 1
ATOM 584 O O . GLY A 1 79 ? -3.096 4.326 0.597 1.00 98.19 79 GLY A O 1
ATOM 585 N N . GLY A 1 80 ? -4.521 4.345 2.333 1.00 97.81 80 GLY A N 1
ATOM 586 C CA . GLY A 1 80 ? -4.765 5.786 2.379 1.00 97.81 80 GLY A CA 1
ATOM 587 C C . GLY A 1 80 ? -3.536 6.619 2.740 1.00 97.81 80 GLY A C 1
ATOM 588 O O . GLY A 1 80 ? -3.524 7.815 2.460 1.00 97.81 80 GLY A O 1
ATOM 589 N N . LEU A 1 81 ? -2.484 6.001 3.289 1.00 97.06 81 LEU A N 1
ATOM 590 C CA . LEU A 1 81 ? -1.173 6.631 3.489 1.00 97.06 81 LEU A CA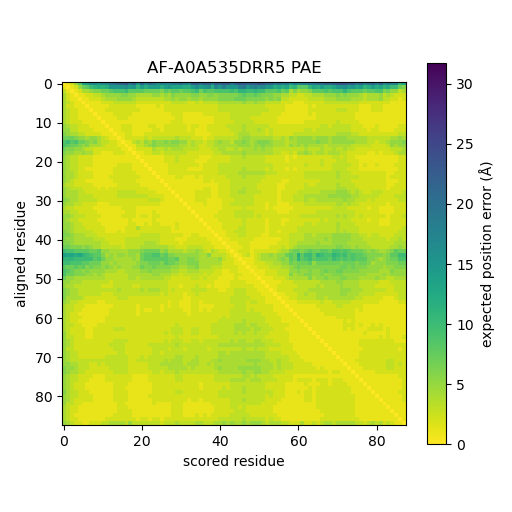 1
ATOM 591 C C . LEU A 1 81 ? -0.129 6.162 2.457 1.00 97.06 81 LEU A C 1
ATOM 593 O O . LEU A 1 81 ? 1.047 6.516 2.553 1.00 97.06 81 LEU A O 1
ATOM 597 N N . GLY A 1 82 ? -0.545 5.389 1.448 1.00 96.94 82 GLY A N 1
ATOM 598 C CA . GLY A 1 82 ? 0.329 4.823 0.418 1.00 96.94 82 GLY A CA 1
ATOM 599 C C . GLY A 1 82 ? 1.128 3.601 0.884 1.00 96.94 82 GLY A C 1
ATOM 600 O O . GLY A 1 82 ? 2.113 3.224 0.236 1.00 96.94 82 GLY A O 1
ATOM 601 N N . GLU A 1 83 ? 0.732 2.984 1.996 1.00 98.25 83 GLU A N 1
ATOM 602 C CA . GLU A 1 83 ? 1.341 1.776 2.537 1.00 98.25 83 GLU A CA 1
ATOM 603 C C . GLU A 1 83 ? 0.954 0.519 1.753 1.00 98.25 83 GLU A C 1
ATOM 605 O O . GLU A 1 83 ? -0.125 0.430 1.170 1.00 98.25 83 GLU A O 1
ATOM 610 N N . ASN A 1 84 ? 1.836 -0.480 1.747 1.00 98.56 84 ASN A N 1
ATOM 611 C CA . ASN A 1 84 ? 1.531 -1.785 1.173 1.00 98.56 84 ASN A CA 1
ATOM 612 C C . ASN A 1 84 ? 0.873 -2.734 2.166 1.00 98.56 84 ASN A C 1
ATOM 614 O O . ASN A 1 84 ? 0.131 -3.614 1.745 1.00 98.56 84 ASN A O 1
ATOM 618 N N . ILE A 1 85 ? 1.187 -2.606 3.452 1.00 98.62 85 ILE A N 1
ATOM 619 C CA . ILE A 1 85 ? 0.724 -3.523 4.489 1.00 98.62 85 ILE A CA 1
ATOM 620 C C . ILE A 1 85 ? 0.235 -2.694 5.671 1.00 98.62 85 ILE A C 1
ATOM 622 O O . ILE A 1 85 ? 0.990 -1.892 6.223 1.00 98.62 85 ILE A O 1
ATOM 626 N N . LEU A 1 86 ? -1.014 -2.920 6.059 1.00 98.62 86 LEU A N 1
ATOM 627 C CA . LEU A 1 86 ? -1.581 -2.420 7.302 1.00 98.62 86 LEU A CA 1
ATOM 628 C C . LEU A 1 86 ? -1.540 -3.545 8.335 1.00 98.62 86 LEU A C 1
ATOM 630 O O . LEU A 1 86 ? -2.013 -4.652 8.054 1.00 98.62 86 LEU A O 1
ATOM 634 N N . VAL A 1 87 ? -0.960 -3.273 9.501 1.00 98.50 87 VAL A N 1
ATOM 635 C CA . VAL A 1 87 ? -0.840 -4.247 10.595 1.00 98.50 87 VAL A CA 1
ATOM 636 C C . VAL A 1 87 ? -1.466 -3.736 11.884 1.00 98.50 87 VAL A C 1
ATOM 638 O O . VAL A 1 87 ? -1.518 -2.526 12.086 1.00 98.50 87 VAL A O 1
ATOM 641 N N . ARG A 1 88 ? -1.874 -4.650 12.762 1.00 97.06 88 ARG A N 1
ATOM 642 C CA . ARG A 1 88 ? -2.266 -4.377 14.150 1.00 97.06 88 ARG A CA 1
ATOM 643 C C . ARG A 1 88 ? -1.559 -5.346 15.096 1.00 97.06 88 ARG A C 1
ATOM 645 O O . ARG A 1 88 ? -1.319 -6.500 14.668 1.00 97.06 88 ARG A O 1
#

Radius of gyration: 13.81 Å; Cα contacts (8 Å, |Δi|>4): 166; chains: 1; bounding box: 32×28×34 Å